Protein AF-A0AA88JGK3-F1 (afdb_monomer_lite)

pLDDT: mean 93.72, std 8.38, range [59.62, 98.69]

Secondary structure (DSSP, 8-state):
--HHHHHHHHHHHHHHHHHHHHHHHHHHHHHHT----HHHHHHHHHHHT-HHHHHHHHGGG--STTTS-HHHHHHHHT--HHHHHHHHHHHHHHHH-

Organism: Ficus carica (NCBI:txid3494)

Structure (mmCIF, N/CA/C/O backbone):
data_AF-A0AA88JGK3-F1
#
_entry.id   AF-A0AA88JGK3-F1
#
loop_
_atom_site.group_PDB
_atom_site.id
_atom_site.type_symbol
_atom_site.label_atom_id
_atom_site.label_alt_id
_atom_site.label_comp_id
_atom_site.label_asym_id
_atom_site.label_entity_id
_atom_site.label_seq_id
_atom_site.pdbx_PDB_ins_code
_atom_site.Cartn_x
_atom_site.Cartn_y
_atom_site.Cartn_z
_atom_site.occupancy
_atom_site.B_iso_or_equiv
_atom_site.auth_seq_id
_atom_site.auth_comp_id
_atom_site.auth_asym_id
_atom_site.auth_atom_id
_atom_site.pdbx_PDB_model_num
ATOM 1 N N . MET A 1 1 ? 0.799 -10.793 -24.549 1.00 59.62 1 MET A N 1
ATOM 2 C CA . MET A 1 1 ? 1.555 -9.881 -23.682 1.00 59.62 1 MET A CA 1
ATOM 3 C C . MET A 1 1 ? 3.025 -10.111 -23.918 1.00 59.62 1 MET A C 1
ATOM 5 O O . MET A 1 1 ? 3.466 -11.261 -23.852 1.00 59.62 1 MET A O 1
ATOM 9 N N . GLU A 1 2 ? 3.738 -9.043 -24.246 1.00 73.12 2 GLU A N 1
ATOM 10 C CA . GLU A 1 2 ? 5.200 -9.040 -24.307 1.00 73.12 2 GLU A CA 1
ATOM 11 C C . GLU A 1 2 ? 5.775 -9.334 -22.910 1.00 73.12 2 GLU A C 1
ATOM 13 O O . GLU A 1 2 ? 5.082 -9.197 -21.899 1.00 73.12 2 GLU A O 1
ATOM 18 N N . GLU A 1 3 ? 7.018 -9.811 -22.830 1.00 71.12 3 GLU A N 1
ATOM 19 C CA . GLU A 1 3 ? 7.624 -10.220 -21.551 1.00 71.12 3 GLU A CA 1
ATOM 20 C C . GLU A 1 3 ? 7.706 -9.056 -20.548 1.00 71.12 3 GLU A C 1
ATOM 22 O O . GLU A 1 3 ? 7.563 -9.249 -19.340 1.00 71.12 3 GLU A O 1
ATOM 27 N N . GLU A 1 4 ? 7.834 -7.836 -21.069 1.00 71.44 4 GLU A N 1
ATOM 28 C CA . GLU A 1 4 ? 7.803 -6.604 -20.294 1.00 71.44 4 GLU A CA 1
ATOM 29 C C . GLU A 1 4 ? 6.444 -6.353 -19.626 1.00 71.44 4 GLU A C 1
ATOM 31 O O . GLU A 1 4 ? 6.350 -6.149 -18.417 1.00 71.44 4 GLU A O 1
ATOM 36 N N . GLU A 1 5 ? 5.362 -6.467 -20.388 1.00 77.50 5 GLU A N 1
ATOM 37 C CA . GLU A 1 5 ? 4.000 -6.301 -19.884 1.00 77.50 5 GLU A CA 1
ATOM 38 C C . GLU A 1 5 ? 3.671 -7.335 -18.787 1.00 77.50 5 GLU A C 1
ATOM 40 O O . GLU A 1 5 ? 3.019 -7.020 -17.788 1.00 77.50 5 GLU A O 1
ATOM 45 N N . LYS A 1 6 ? 4.191 -8.567 -18.909 1.00 85.12 6 LYS A N 1
ATOM 46 C CA . LYS A 1 6 ? 3.972 -9.634 -17.917 1.00 85.12 6 LYS A CA 1
ATOM 47 C C . LYS A 1 6 ? 4.575 -9.322 -16.551 1.00 85.12 6 LYS A C 1
ATOM 49 O O . LYS A 1 6 ? 3.906 -9.571 -15.545 1.00 85.12 6 LYS A O 1
ATOM 54 N N . TYR A 1 7 ? 5.810 -8.814 -16.478 1.00 88.75 7 TYR A N 1
ATOM 55 C CA . TYR A 1 7 ? 6.428 -8.544 -15.173 1.00 88.75 7 TYR A CA 1
ATOM 56 C C . TYR A 1 7 ? 5.764 -7.349 -14.477 1.00 88.75 7 TYR A C 1
ATOM 58 O O . TYR A 1 7 ? 5.566 -7.384 -13.264 1.00 88.75 7 TYR A O 1
ATOM 66 N N . ARG A 1 8 ? 5.349 -6.318 -15.228 1.00 92.12 8 ARG A N 1
ATOM 67 C CA . ARG A 1 8 ? 4.644 -5.152 -14.668 1.00 92.12 8 ARG A CA 1
ATOM 68 C C . ARG A 1 8 ? 3.315 -5.566 -14.035 1.00 92.12 8 ARG A C 1
ATOM 70 O O . ARG A 1 8 ? 3.028 -5.232 -12.886 1.00 92.12 8 ARG A O 1
ATOM 77 N N . VAL A 1 9 ? 2.540 -6.383 -14.751 1.00 94.56 9 VAL A N 1
ATOM 78 C CA . VAL A 1 9 ? 1.285 -6.959 -14.241 1.00 94.56 9 VAL A CA 1
ATOM 79 C C . VAL A 1 9 ? 1.533 -7.875 -13.037 1.00 94.56 9 VAL A C 1
ATOM 81 O O . VAL A 1 9 ? 0.713 -7.914 -12.119 1.00 94.56 9 VAL A O 1
ATOM 84 N N . HIS A 1 10 ? 2.663 -8.590 -12.994 1.00 95.44 10 HIS A N 1
ATOM 85 C CA . HIS A 1 10 ? 3.033 -9.396 -11.830 1.00 95.44 10 HIS A CA 1
ATOM 86 C C . HIS A 1 10 ? 3.173 -8.543 -10.561 1.00 95.44 10 HIS A C 1
ATOM 88 O O . HIS A 1 10 ? 2.559 -8.881 -9.550 1.00 95.44 10 HIS A O 1
ATOM 94 N N . TYR A 1 11 ? 3.879 -7.410 -10.616 1.00 96.50 11 TYR A N 1
ATOM 95 C CA . TYR A 1 11 ? 3.994 -6.503 -9.466 1.00 96.50 11 TYR A CA 1
ATOM 96 C C . TYR A 1 11 ? 2.638 -5.957 -9.007 1.00 96.50 11 TYR A C 1
ATOM 98 O O . TYR A 1 11 ? 2.338 -5.994 -7.814 1.00 96.50 11 TYR A O 1
ATOM 106 N N . ALA A 1 12 ? 1.783 -5.520 -9.936 1.00 96.88 12 ALA A N 1
ATOM 107 C CA . ALA A 1 12 ? 0.436 -5.058 -9.592 1.00 96.88 12 ALA A CA 1
ATOM 108 C C . ALA A 1 12 ? -0.397 -6.160 -8.914 1.00 96.88 12 ALA A C 1
ATOM 110 O O . ALA A 1 12 ? -1.094 -5.913 -7.927 1.00 96.88 12 ALA A O 1
ATOM 111 N N . LYS A 1 13 ? -0.279 -7.407 -9.387 1.00 98.06 13 LYS A N 1
ATOM 112 C CA . LYS A 1 13 ? -0.935 -8.564 -8.771 1.00 98.06 13 LYS A CA 1
ATOM 113 C C . LYS A 1 13 ? -0.418 -8.841 -7.357 1.00 98.06 13 LYS A C 1
ATOM 115 O O . LYS A 1 13 ? -1.225 -9.140 -6.478 1.00 98.06 13 LYS A O 1
ATOM 120 N N . GLU A 1 14 ? 0.890 -8.765 -7.121 1.00 98.25 14 GLU A N 1
ATOM 121 C CA . GLU A 1 14 ? 1.449 -8.957 -5.777 1.00 98.25 14 GLU A CA 1
ATOM 122 C C . GLU A 1 14 ? 1.031 -7.833 -4.818 1.00 98.25 14 GLU A C 1
ATOM 124 O O . GLU A 1 14 ? 0.638 -8.124 -3.687 1.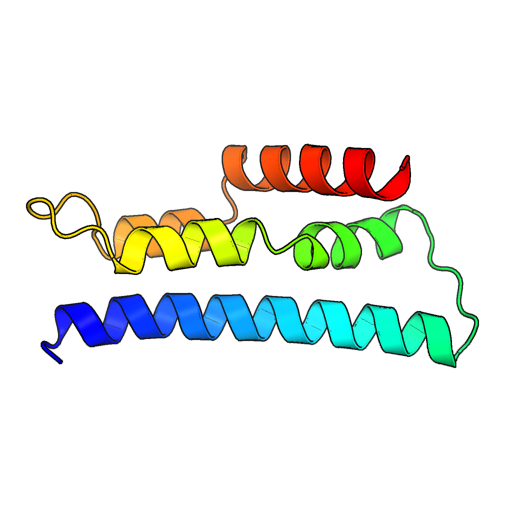00 98.25 14 GLU A O 1
ATOM 129 N N . ALA A 1 15 ? 0.991 -6.579 -5.280 1.00 98.19 15 ALA A N 1
ATOM 130 C CA . ALA A 1 15 ? 0.481 -5.465 -4.483 1.00 98.19 15 ALA A CA 1
ATOM 131 C C . ALA A 1 15 ? -1.004 -5.649 -4.118 1.00 98.19 15 ALA A C 1
ATOM 133 O O . ALA A 1 15 ? -1.392 -5.482 -2.962 1.00 98.19 15 ALA A O 1
ATOM 134 N N . MET A 1 16 ? -1.827 -6.118 -5.063 1.00 98.44 16 MET A N 1
ATOM 135 C CA . MET A 1 16 ? -3.232 -6.439 -4.798 1.00 98.44 16 MET A CA 1
ATOM 136 C C . MET A 1 16 ? -3.396 -7.537 -3.736 1.00 98.44 16 MET A C 1
ATOM 138 O O . MET A 1 16 ? -4.263 -7.438 -2.873 1.00 98.44 16 MET A O 1
ATOM 142 N N . LYS A 1 17 ? -2.553 -8.578 -3.743 1.00 98.69 17 LYS A N 1
ATOM 143 C CA . LYS A 1 17 ? -2.598 -9.615 -2.696 1.00 98.69 17 LYS A CA 1
ATOM 144 C C . LYS A 1 17 ? -2.289 -9.054 -1.309 1.00 98.69 17 LYS A C 1
ATOM 146 O O . LYS A 1 17 ? -2.880 -9.518 -0.339 1.00 98.69 17 LYS A O 1
ATOM 151 N N . ILE A 1 18 ? -1.354 -8.107 -1.204 1.00 98.44 18 ILE A N 1
ATOM 152 C CA . ILE A 1 18 ? -1.031 -7.432 0.062 1.00 98.44 18 ILE A CA 1
ATOM 153 C C . ILE A 1 18 ? -2.259 -6.664 0.566 1.00 98.44 18 ILE A C 1
ATOM 155 O O . ILE A 1 18 ? -2.660 -6.853 1.711 1.00 98.44 18 ILE A O 1
ATOM 159 N N . LEU A 1 19 ? -2.916 -5.903 -0.313 1.00 98.69 19 LEU A N 1
ATOM 160 C CA . LEU A 1 19 ? -4.136 -5.164 0.018 1.00 98.69 19 LEU A CA 1
ATOM 161 C C . LEU A 1 19 ? -5.272 -6.079 0.495 1.00 98.69 19 LEU A C 1
ATOM 163 O O . LEU A 1 19 ? -5.864 -5.845 1.542 1.00 98.69 19 LEU A O 1
ATOM 167 N N . VAL A 1 20 ? -5.539 -7.165 -0.234 1.00 98.62 20 VAL A N 1
ATOM 168 C CA . VAL A 1 20 ? -6.607 -8.114 0.123 1.00 98.62 20 VAL A CA 1
ATOM 169 C C . VAL A 1 20 ? -6.351 -8.779 1.480 1.00 98.62 20 VAL A C 1
ATOM 171 O O . VAL A 1 20 ? -7.301 -9.057 2.207 1.00 98.62 20 VAL A O 1
ATOM 174 N N . ARG A 1 21 ? -5.087 -9.017 1.856 1.00 98.69 21 ARG A N 1
ATOM 175 C CA . ARG A 1 21 ? -4.755 -9.517 3.200 1.00 98.69 21 ARG A CA 1
ATOM 176 C C . ARG A 1 21 ? -5.082 -8.488 4.280 1.00 98.69 21 ARG A C 1
ATOM 178 O O . ARG A 1 21 ? -5.645 -8.883 5.289 1.00 98.69 21 ARG A O 1
ATOM 185 N N . ALA A 1 22 ? -4.799 -7.203 4.058 1.00 98.50 22 ALA A N 1
ATOM 186 C CA . ALA A 1 22 ? -5.173 -6.147 5.002 1.00 98.50 22 ALA A CA 1
ATOM 187 C C . ALA A 1 22 ? -6.700 -6.046 5.171 1.00 98.50 22 ALA A C 1
ATOM 189 O O . ALA A 1 22 ? -7.187 -6.042 6.295 1.00 98.50 22 ALA A O 1
ATOM 190 N N . TYR A 1 23 ? -7.467 -6.099 4.076 1.00 98.62 23 TYR A N 1
ATOM 191 C CA . TYR A 1 23 ? -8.934 -6.151 4.162 1.00 98.62 23 TYR A CA 1
ATOM 192 C C . TYR A 1 23 ? -9.445 -7.372 4.927 1.00 98.62 23 TYR A C 1
ATOM 194 O O . TYR A 1 23 ? -10.406 -7.277 5.685 1.00 98.62 23 TYR A O 1
ATOM 202 N N . PHE A 1 24 ? -8.809 -8.532 4.753 1.00 98.56 24 PHE A N 1
ATOM 203 C CA . PHE A 1 24 ? -9.180 -9.724 5.510 1.00 98.56 24 PHE A CA 1
ATOM 204 C C . PHE A 1 24 ? -8.950 -9.550 7.020 1.00 98.56 24 PHE A C 1
ATOM 206 O O . PHE A 1 24 ? -9.762 -10.011 7.820 1.00 98.56 24 PHE A O 1
ATOM 213 N N . GLU A 1 25 ? -7.876 -8.866 7.410 1.00 98.44 25 GLU A N 1
ATOM 214 C CA . GLU A 1 25 ? -7.585 -8.535 8.807 1.00 98.44 25 GLU A CA 1
ATOM 215 C C . GLU A 1 25 ? -8.614 -7.561 9.399 1.00 98.44 25 GLU A C 1
ATOM 217 O O . GLU A 1 25 ? -9.130 -7.820 10.486 1.00 98.44 25 GLU A O 1
ATOM 222 N N . GLU A 1 26 ? -9.001 -6.515 8.663 1.00 98.06 26 GLU A N 1
ATOM 223 C CA . GLU A 1 26 ? -10.067 -5.591 9.084 1.00 98.06 26 GLU A CA 1
ATOM 224 C C . GLU A 1 26 ? -11.401 -6.313 9.301 1.00 98.06 26 GLU A C 1
ATOM 226 O O . GLU A 1 26 ? -12.051 -6.142 10.335 1.00 98.06 26 GLU A O 1
ATOM 231 N N . VAL A 1 27 ? -11.790 -7.181 8.359 1.00 98.38 27 VAL A N 1
ATOM 232 C CA . VAL A 1 27 ? -13.001 -8.004 8.490 1.00 98.38 27 VAL A CA 1
ATOM 233 C C . VAL A 1 27 ? -12.902 -8.919 9.708 1.00 98.38 27 VAL A C 1
ATOM 235 O O . VAL A 1 27 ? -13.875 -9.072 10.443 1.00 98.38 27 VAL A O 1
ATOM 238 N N . ARG A 1 28 ? -11.730 -9.506 9.976 1.00 98.38 28 ARG A N 1
ATOM 239 C CA . ARG A 1 28 ? -11.528 -10.354 11.155 1.00 98.38 28 ARG A CA 1
ATOM 240 C C . ARG A 1 28 ? -11.715 -9.575 12.456 1.00 98.38 28 ARG A C 1
ATOM 242 O O . ARG A 1 28 ? -12.354 -10.098 13.368 1.00 98.38 28 ARG A O 1
ATOM 249 N N . TRP A 1 29 ? -11.182 -8.357 12.552 1.00 98.31 29 TRP A N 1
ATOM 250 C CA . TRP A 1 29 ? -11.380 -7.498 13.723 1.00 98.31 29 TRP A CA 1
ATOM 251 C C . TRP A 1 29 ? -12.852 -7.149 13.929 1.00 98.31 29 TRP A C 1
ATOM 253 O O . TRP A 1 29 ? -13.353 -7.281 15.047 1.00 98.31 29 TRP A O 1
ATOM 263 N N . LEU A 1 30 ? -13.555 -6.796 12.849 1.00 97.69 30 LEU A N 1
ATOM 264 C CA . LEU A 1 30 ? -14.984 -6.496 12.883 1.00 97.69 30 LEU A CA 1
ATOM 265 C C . LEU A 1 30 ? -15.809 -7.690 13.387 1.00 97.69 30 LEU A C 1
ATOM 267 O O . LEU A 1 30 ? -16.577 -7.546 14.336 1.00 97.69 30 LEU A O 1
ATOM 271 N N . GLU A 1 31 ? -15.617 -8.873 12.800 1.00 98.31 31 GLU A N 1
ATOM 272 C CA . GLU A 1 31 ? -16.359 -10.094 13.154 1.00 98.31 31 GLU A CA 1
ATOM 273 C C . GLU A 1 31 ? -16.097 -10.549 14.599 1.00 98.31 31 GLU A C 1
ATOM 275 O O . GLU A 1 31 ? -16.969 -11.121 15.252 1.00 98.31 31 GLU A O 1
ATOM 280 N N . GLN A 1 32 ? -14.897 -10.290 15.122 1.00 98.00 32 GLN A N 1
ATOM 281 C CA . GLN A 1 32 ? -14.528 -10.623 16.501 1.00 98.00 32 GLN A CA 1
ATOM 282 C C . GLN A 1 32 ? -14.937 -9.545 17.514 1.00 98.00 32 GLN A C 1
ATOM 284 O O . GLN A 1 32 ? -14.799 -9.771 18.717 1.00 98.00 32 GLN A O 1
ATOM 289 N N . GLY A 1 33 ? -15.404 -8.376 17.057 1.00 97.75 33 GLY A N 1
ATOM 290 C CA . GLY A 1 33 ? -15.596 -7.2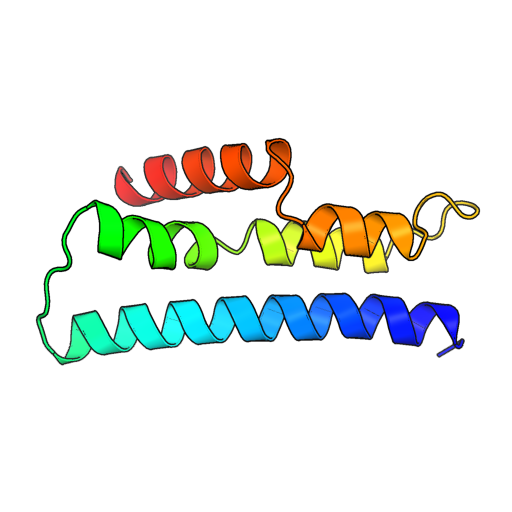04 17.913 1.00 97.75 33 GLY A CA 1
ATOM 291 C C . GLY A 1 33 ? -14.297 -6.752 18.591 1.00 97.75 33 GLY A C 1
ATOM 292 O O . GLY A 1 33 ? -14.330 -6.224 19.702 1.00 97.75 33 GLY A O 1
ATOM 293 N N . TYR A 1 34 ? -13.151 -7.021 17.962 1.00 98.00 34 TYR A N 1
ATOM 294 C CA . TYR A 1 34 ? -11.836 -6.701 18.499 1.00 98.00 34 TYR A CA 1
ATOM 295 C C . TYR A 1 34 ? -11.456 -5.263 18.149 1.00 98.00 34 TYR A C 1
ATOM 297 O O . TYR A 1 34 ? -11.586 -4.832 17.005 1.00 98.00 34 TYR A O 1
ATOM 305 N N . THR A 1 35 ? -10.959 -4.522 19.137 1.00 97.62 35 THR A N 1
ATOM 306 C CA . THR A 1 35 ? -10.421 -3.173 18.944 1.00 97.62 35 THR A CA 1
ATOM 307 C C . THR A 1 35 ? -8.900 -3.223 19.112 1.00 97.62 35 THR A C 1
ATOM 309 O O . THR A 1 35 ? -8.448 -3.454 20.237 1.00 97.62 35 THR A O 1
ATOM 312 N N . PRO A 1 36 ? -8.118 -3.050 18.031 1.00 97.69 36 PRO A N 1
ATOM 313 C CA . PRO A 1 36 ? -6.655 -3.046 18.097 1.00 97.69 36 PRO A CA 1
ATOM 314 C C . PRO A 1 36 ? -6.110 -1.828 18.855 1.00 97.69 36 PRO A C 1
ATOM 316 O O . PRO A 1 36 ? -6.808 -0.824 19.034 1.00 97.69 36 PRO A O 1
ATOM 319 N N . SER A 1 37 ? -4.840 -1.892 19.268 1.00 98.06 37 SER A N 1
ATOM 320 C CA . SER A 1 37 ? -4.099 -0.685 19.658 1.00 98.06 37 SER A CA 1
ATOM 321 C C . SER A 1 37 ? -3.913 0.257 18.461 1.00 98.06 37 SER A C 1
ATOM 323 O O . SER A 1 37 ? -4.121 -0.131 17.311 1.00 98.06 37 SER A O 1
ATOM 325 N N . LEU A 1 38 ? -3.503 1.506 18.705 1.00 95.88 38 LEU A N 1
ATOM 326 C CA . LEU A 1 38 ? -3.231 2.440 17.609 1.00 95.88 38 LEU A CA 1
ATOM 327 C C . LEU A 1 38 ? -2.092 1.933 16.714 1.00 95.88 38 LEU A C 1
ATOM 329 O O . LEU A 1 38 ? -2.187 2.035 15.495 1.00 95.88 38 LEU A O 1
ATOM 333 N N . GLU A 1 39 ? -1.029 1.383 17.303 1.00 97.19 39 GLU A N 1
ATOM 334 C CA . GLU A 1 39 ? 0.092 0.833 16.543 1.00 97.19 39 GLU A CA 1
ATOM 335 C C . GLU A 1 39 ? -0.344 -0.362 15.680 1.00 97.19 39 GLU A C 1
ATOM 337 O O . GLU A 1 39 ? -0.081 -0.366 14.480 1.00 97.19 39 GLU A O 1
ATOM 342 N N . GLU A 1 40 ? -1.077 -1.322 16.258 1.00 97.75 40 GLU A N 1
ATOM 343 C CA . GLU A 1 40 ? -1.599 -2.496 15.537 1.00 97.75 40 GLU A CA 1
ATOM 344 C C . GLU A 1 40 ? -2.577 -2.091 14.430 1.00 97.75 40 GLU A C 1
ATOM 346 O O . GLU A 1 40 ? -2.533 -2.626 13.322 1.00 97.75 40 GLU A O 1
ATOM 351 N N . TYR A 1 41 ? -3.447 -1.118 14.716 1.00 97.69 41 TYR A N 1
ATOM 352 C CA . TYR A 1 41 ? -4.371 -0.551 13.743 1.00 97.69 41 TYR A CA 1
ATOM 353 C C . TYR A 1 41 ? -3.619 0.011 12.539 1.00 97.69 41 TYR A C 1
ATOM 355 O O . TYR A 1 41 ? -3.908 -0.372 11.409 1.00 97.69 41 TYR A O 1
ATOM 363 N N . LEU A 1 42 ? -2.639 0.892 12.766 1.00 97.12 42 LEU A N 1
ATOM 364 C CA . LEU A 1 42 ? -1.939 1.594 11.690 1.00 97.12 42 LEU A CA 1
ATOM 365 C C . LEU A 1 42 ? -1.170 0.646 10.760 1.00 97.12 42 LEU A C 1
ATOM 367 O O . LEU A 1 42 ? -1.112 0.912 9.559 1.00 97.12 42 LEU A O 1
ATOM 371 N N . GLU A 1 43 ? -0.640 -0.470 11.267 1.00 96.56 43 GLU A N 1
ATOM 372 C CA . GLU A 1 43 ? 0.028 -1.484 10.437 1.00 96.56 43 GLU A CA 1
ATOM 373 C C . GLU A 1 43 ? -0.895 -2.062 9.351 1.00 96.56 43 GLU A C 1
ATOM 375 O O . GLU A 1 43 ? -0.469 -2.260 8.211 1.00 96.56 43 GLU A O 1
ATOM 380 N N . VAL A 1 44 ? -2.169 -2.297 9.675 1.00 98.19 44 VAL A N 1
ATOM 381 C CA . VAL A 1 44 ? -3.167 -2.810 8.721 1.00 98.19 44 VAL A CA 1
ATOM 382 C C . VAL A 1 44 ? -3.809 -1.669 7.940 1.00 98.19 44 VAL A C 1
ATOM 384 O O . VAL A 1 44 ? -3.924 -1.728 6.713 1.00 98.19 44 VAL A O 1
ATOM 387 N N . ALA A 1 45 ? -4.190 -0.605 8.639 1.00 97.56 45 ALA A N 1
ATOM 388 C CA . ALA A 1 45 ? -5.045 0.439 8.106 1.00 97.56 45 ALA A CA 1
ATOM 389 C C . ALA A 1 45 ? -4.327 1.328 7.078 1.00 97.56 45 ALA A C 1
ATOM 391 O O . ALA A 1 45 ? -4.935 1.798 6.119 1.00 97.56 45 ALA A O 1
ATOM 392 N N . LEU A 1 46 ? -3.006 1.522 7.202 1.00 98.12 46 LEU A N 1
ATOM 393 C CA . LEU A 1 46 ? -2.233 2.207 6.160 1.00 98.12 46 LEU A CA 1
ATOM 394 C C . LEU A 1 46 ? -2.186 1.382 4.870 1.00 98.12 46 LEU A C 1
ATOM 396 O O . LEU A 1 46 ? -2.286 1.940 3.773 1.00 98.12 46 LEU A O 1
ATOM 400 N N . VAL A 1 47 ? -2.067 0.057 4.971 1.00 97.94 47 VAL A N 1
ATOM 401 C CA . VAL A 1 47 ? -2.082 -0.838 3.807 1.00 97.94 47 VAL A CA 1
ATOM 402 C C . VAL A 1 47 ? -3.469 -0.861 3.161 1.00 97.94 47 VAL A C 1
ATOM 404 O O . VAL A 1 47 ? -3.558 -0.792 1.933 1.00 97.94 47 VAL A O 1
ATOM 407 N N . SER A 1 48 ? -4.540 -0.885 3.961 1.00 98.19 48 SER A N 1
ATOM 408 C CA . SER A 1 48 ? -5.927 -0.968 3.482 1.00 98.19 48 SER A CA 1
ATOM 409 C C . SER A 1 48 ? -6.409 0.270 2.714 1.00 98.19 48 SER A C 1
ATOM 411 O O . SER A 1 48 ? -7.324 0.161 1.896 1.00 98.19 48 SER A O 1
ATOM 413 N N . THR A 1 49 ? -5.724 1.416 2.843 1.00 98.00 49 THR A N 1
ATOM 414 C CA . THR A 1 49 ? -5.954 2.598 1.980 1.00 98.00 49 THR A CA 1
ATOM 415 C C . THR A 1 49 ? -5.852 2.291 0.484 1.00 98.00 49 THR A C 1
ATOM 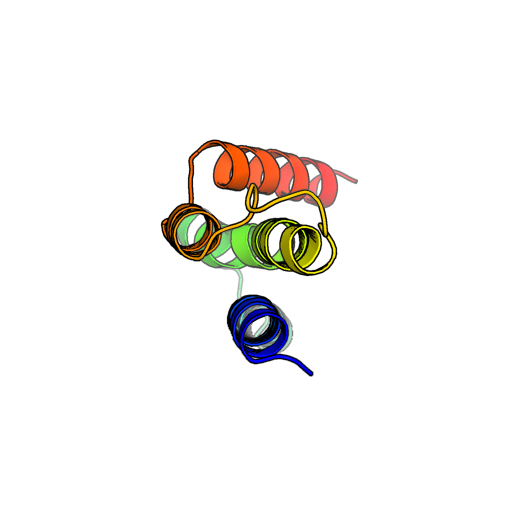417 O O . THR A 1 49 ? -6.376 3.031 -0.346 1.00 98.00 49 THR A O 1
ATOM 420 N N . GLY A 1 50 ? -5.109 1.245 0.106 1.00 97.69 50 GLY A N 1
ATOM 421 C CA . GLY A 1 50 ? -4.886 0.873 -1.287 1.00 97.69 50 GLY A CA 1
ATOM 422 C C . GLY A 1 50 ? -3.923 1.787 -2.048 1.00 97.69 50 GLY A C 1
ATOM 423 O O . GLY A 1 50 ? -3.631 1.494 -3.205 1.00 97.69 50 GLY A O 1
ATOM 424 N N . TYR A 1 51 ? -3.364 2.839 -1.439 1.00 97.56 51 TYR A N 1
ATOM 425 C CA . TYR A 1 51 ? -2.485 3.792 -2.137 1.00 97.56 51 TYR A CA 1
ATOM 426 C C . TYR A 1 51 ? -1.171 3.166 -2.622 1.00 97.56 51 TYR A C 1
ATOM 428 O O . TYR A 1 51 ? -0.703 3.492 -3.715 1.00 97.56 51 TYR A O 1
ATOM 436 N N . PHE A 1 52 ? -0.606 2.210 -1.878 1.00 97.75 52 PHE A N 1
ATOM 437 C CA . PHE A 1 52 ? 0.525 1.399 -2.349 1.00 97.75 52 PHE A CA 1
ATOM 438 C C . PHE A 1 52 ? 0.163 0.598 -3.615 1.00 97.75 52 PHE A C 1
ATOM 440 O O . PHE A 1 52 ? 0.895 0.616 -4.610 1.00 97.75 52 PHE A O 1
ATOM 447 N N . THR A 1 53 ? -1.003 -0.055 -3.612 1.00 97.88 53 THR A N 1
ATOM 448 C CA . THR A 1 53 ? -1.507 -0.840 -4.748 1.00 97.88 53 THR A CA 1
ATOM 449 C C . THR A 1 53 ? -1.837 0.040 -5.946 1.00 97.88 53 THR A C 1
ATOM 451 O O . THR A 1 53 ? -1.470 -0.303 -7.070 1.00 97.88 53 THR A O 1
ATOM 454 N N . LEU A 1 54 ? -2.482 1.185 -5.721 1.00 97.00 54 LEU A N 1
ATOM 455 C CA . LEU A 1 54 ? -2.820 2.155 -6.757 1.00 97.00 54 LEU A CA 1
ATOM 456 C C . LEU A 1 54 ? -1.556 2.722 -7.408 1.00 97.00 54 LEU A C 1
ATOM 458 O O . LEU A 1 54 ? -1.451 2.707 -8.632 1.00 97.00 54 LEU A O 1
ATOM 462 N N . SER A 1 55 ? -0.573 3.131 -6.599 1.00 95.50 55 SER A N 1
ATOM 463 C CA . SER A 1 55 ? 0.726 3.617 -7.078 1.00 95.50 55 SER A CA 1
ATOM 464 C C . SER A 1 55 ? 1.413 2.563 -7.9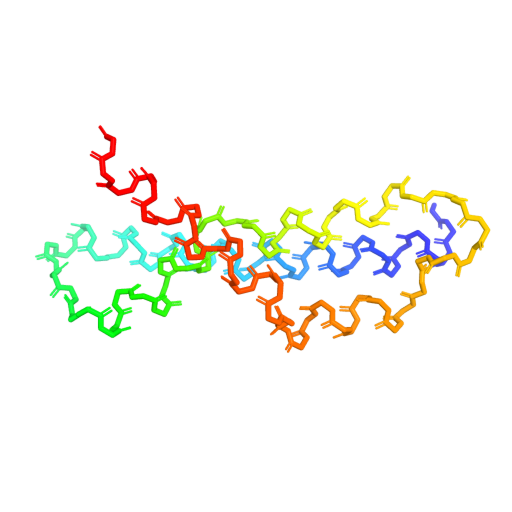44 1.00 95.50 55 SER A C 1
ATOM 466 O O . SER A 1 55 ? 1.711 2.820 -9.107 1.00 95.50 55 SER A O 1
ATOM 468 N N . THR A 1 56 ? 1.564 1.338 -7.430 1.00 96.12 56 THR A N 1
ATOM 469 C CA . THR A 1 56 ? 2.154 0.214 -8.177 1.00 96.12 56 THR A CA 1
ATOM 470 C C . THR A 1 56 ? 1.423 -0.049 -9.497 1.00 96.12 56 THR A C 1
ATOM 472 O O . THR A 1 56 ? 2.051 -0.226 -10.539 1.00 96.12 56 THR A O 1
ATOM 475 N N . THR A 1 57 ? 0.090 -0.069 -9.469 1.00 95.56 57 THR A N 1
ATOM 476 C CA . THR A 1 57 ? -0.732 -0.396 -10.643 1.00 95.56 57 THR A CA 1
ATOM 477 C C . THR A 1 57 ? -0.695 0.717 -11.688 1.00 95.56 57 THR A C 1
ATOM 479 O O . THR A 1 57 ? -0.690 0.428 -12.883 1.00 95.56 57 THR A O 1
ATOM 482 N N . SER A 1 58 ? -0.605 1.982 -11.265 1.00 93.88 58 SER A N 1
ATOM 483 C CA . SER A 1 58 ? -0.521 3.132 -12.174 1.00 93.88 58 SER A CA 1
ATOM 484 C C . SER A 1 58 ? 0.684 3.058 -13.119 1.00 93.88 58 SER A C 1
ATOM 486 O O . SER A 1 58 ? 0.571 3.440 -14.281 1.00 93.88 58 SER A O 1
ATOM 488 N N . PHE A 1 59 ? 1.800 2.472 -12.669 1.00 92.12 59 PHE A N 1
ATOM 489 C CA . PHE A 1 59 ? 3.007 2.299 -13.479 1.00 92.12 59 PHE A CA 1
ATOM 490 C C . PHE A 1 59 ? 2.853 1.263 -14.596 1.00 92.12 59 PHE A C 1
ATOM 492 O O . PHE A 1 59 ? 3.580 1.318 -15.586 1.00 92.12 59 PHE A O 1
ATOM 499 N N . VAL A 1 60 ? 1.898 0.333 -14.486 1.00 91.69 60 VAL A N 1
ATOM 500 C CA . VAL A 1 60 ? 1.698 -0.728 -15.487 1.00 91.69 60 VAL A CA 1
ATOM 501 C C . VAL A 1 60 ? 1.336 -0.145 -16.854 1.00 91.69 60 VAL A C 1
ATOM 503 O O . VAL A 1 60 ? 1.850 -0.617 -17.864 1.00 91.69 60 VAL A O 1
ATOM 506 N N . GLY A 1 61 ? 0.485 0.885 -16.881 1.00 85.75 61 GLY A N 1
ATOM 507 C CA . GLY A 1 61 ? -0.034 1.487 -18.114 1.00 85.75 61 GLY A CA 1
ATOM 508 C C . GLY A 1 61 ? 0.843 2.579 -18.731 1.00 85.75 61 GLY A C 1
ATOM 509 O O . GLY A 1 61 ? 0.480 3.117 -19.773 1.00 85.75 61 GLY A O 1
ATOM 510 N N . ILE A 1 62 ? 1.972 2.937 -18.109 1.00 87.38 62 ILE A N 1
ATOM 511 C CA . ILE A 1 62 ? 2.861 3.982 -18.631 1.00 87.38 62 ILE A CA 1
ATOM 512 C C . ILE A 1 62 ? 3.747 3.377 -19.724 1.00 87.38 62 ILE A C 1
ATOM 514 O O . ILE A 1 62 ? 4.612 2.540 -19.457 1.00 87.38 62 ILE A O 1
ATOM 518 N N . MET A 1 63 ? 3.504 3.804 -20.964 1.00 70.69 63 MET A N 1
ATOM 519 C CA . MET A 1 63 ? 4.172 3.288 -22.166 1.00 70.69 63 MET A CA 1
ATOM 520 C C . MET A 1 63 ? 5.329 4.174 -22.661 1.00 70.69 63 MET A C 1
ATOM 522 O O . MET A 1 63 ? 5.943 3.834 -23.665 1.00 70.69 63 MET A O 1
ATOM 526 N N . GLU A 1 64 ? 5.625 5.298 -21.995 1.00 74.62 64 GLU A N 1
ATOM 527 C CA . GLU A 1 64 ? 6.741 6.176 -22.382 1.00 74.62 64 GLU A CA 1
ATOM 528 C C . GLU A 1 64 ? 8.108 5.497 -22.199 1.00 74.62 64 GLU A C 1
ATOM 530 O O . GLU A 1 64 ? 8.360 4.825 -21.194 1.00 74.62 64 GLU A O 1
ATOM 535 N N . ASP A 1 65 ? 8.974 5.715 -23.194 1.00 63.44 65 ASP A N 1
ATOM 536 C CA . ASP A 1 65 ? 10.273 5.079 -23.432 1.00 63.44 65 ASP A CA 1
ATOM 537 C C . ASP A 1 65 ? 11.092 4.812 -22.153 1.00 63.44 65 ASP A C 1
ATOM 539 O O . ASP A 1 65 ? 11.836 5.666 -21.670 1.00 63.44 65 ASP A O 1
ATOM 543 N N . ASN A 1 66 ? 10.999 3.584 -21.630 1.00 68.69 66 ASN A N 1
ATOM 544 C CA . ASN A 1 66 ? 11.831 3.038 -20.548 1.00 68.69 66 ASN A CA 1
ATOM 545 C C . ASN A 1 66 ? 11.882 3.845 -19.235 1.00 68.69 66 ASN A C 1
ATOM 547 O O . ASN A 1 66 ? 12.786 3.628 -18.429 1.00 68.69 66 ASN A O 1
ATOM 551 N N . ILE A 1 67 ? 10.923 4.73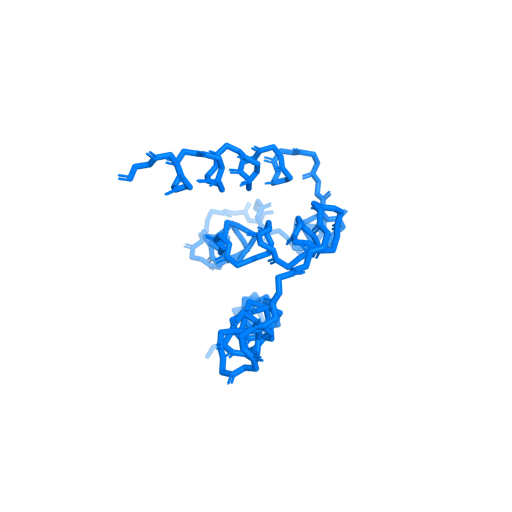9 -18.971 1.00 82.06 67 ILE A N 1
ATOM 552 C CA . ILE A 1 67 ? 10.868 5.463 -17.687 1.00 82.06 67 ILE A CA 1
ATOM 553 C C . ILE A 1 67 ? 10.526 4.491 -16.552 1.00 82.06 67 ILE A C 1
ATOM 555 O O . ILE A 1 67 ? 11.126 4.530 -15.478 1.00 82.06 67 ILE A O 1
ATOM 559 N N . ILE A 1 68 ? 9.566 3.598 -16.800 1.00 88.69 68 ILE A N 1
ATOM 560 C CA . ILE A 1 68 ? 9.138 2.586 -15.836 1.00 88.69 68 ILE A CA 1
ATOM 561 C C . ILE A 1 68 ? 9.918 1.296 -16.073 1.00 88.69 68 ILE A C 1
ATOM 563 O O . ILE A 1 68 ? 9.533 0.446 -16.875 1.00 88.69 68 ILE A O 1
ATOM 567 N N . THR A 1 69 ? 11.021 1.154 -15.345 1.00 90.25 69 THR A N 1
ATOM 568 C CA . THR A 1 69 ? 11.832 -0.066 -15.311 1.00 90.25 69 THR A CA 1
ATOM 569 C C . THR A 1 69 ? 11.453 -0.950 -14.121 1.00 90.25 69 THR A C 1
ATOM 571 O O . THR A 1 69 ? 10.681 -0.562 -13.240 1.00 90.25 69 THR A O 1
ATOM 574 N N . LYS A 1 70 ? 12.041 -2.149 -14.048 1.00 90.94 70 LYS A N 1
ATOM 575 C CA . LYS A 1 70 ? 11.924 -3.031 -12.878 1.00 90.94 70 LYS A CA 1
ATOM 576 C C . LYS A 1 70 ? 12.353 -2.337 -11.577 1.00 90.94 70 LYS A C 1
ATOM 578 O O . LYS A 1 70 ? 11.693 -2.521 -10.558 1.00 90.94 70 LYS A O 1
ATOM 583 N N . ASP A 1 71 ? 13.381 -1.491 -11.634 1.00 92.88 71 ASP A N 1
ATOM 584 C CA . ASP A 1 71 ? 13.895 -0.750 -10.476 1.00 92.88 71 ASP A CA 1
ATOM 585 C C . ASP A 1 71 ? 12.839 0.187 -9.881 1.00 92.88 71 ASP A C 1
ATOM 587 O O . ASP A 1 71 ? 12.801 0.378 -8.669 1.00 92.88 71 ASP A O 1
ATOM 591 N N . VAL A 1 72 ? 11.937 0.735 -10.706 1.00 94.19 72 VAL A N 1
ATOM 592 C CA . VAL A 1 72 ? 10.817 1.555 -10.222 1.00 94.19 72 VAL A CA 1
ATOM 593 C C . VAL A 1 72 ? 9.846 0.705 -9.409 1.00 94.19 72 VAL A C 1
ATOM 595 O O . VAL A 1 72 ? 9.447 1.107 -8.320 1.00 94.19 72 VAL A O 1
ATOM 598 N N . PHE A 1 73 ? 9.499 -0.494 -9.882 1.00 95.31 73 PHE A N 1
ATOM 599 C CA . PHE A 1 73 ? 8.640 -1.399 -9.116 1.00 95.31 73 PHE A CA 1
ATOM 600 C C . PHE A 1 73 ? 9.305 -1.850 -7.813 1.00 95.31 73 PHE A C 1
ATOM 602 O O . PHE A 1 73 ? 8.657 -1.850 -6.769 1.00 95.31 73 PHE A O 1
ATOM 609 N N . GLU A 1 74 ? 10.597 -2.181 -7.841 1.00 96.06 74 GLU A N 1
ATOM 610 C CA . GLU A 1 74 ? 11.356 -2.518 -6.632 1.00 96.06 74 GLU A CA 1
ATOM 611 C C . GLU A 1 74 ? 11.428 -1.333 -5.660 1.00 96.06 74 GLU A C 1
ATOM 613 O O . GLU A 1 74 ? 11.227 -1.506 -4.460 1.00 96.06 74 GLU A O 1
ATOM 618 N N . TRP A 1 75 ? 11.631 -0.114 -6.165 1.00 96.69 75 TRP A N 1
ATOM 619 C CA . TRP A 1 75 ? 11.614 1.109 -5.366 1.00 96.69 75 TRP A CA 1
ATOM 620 C C . TRP A 1 75 ? 10.271 1.317 -4.660 1.00 96.69 75 TRP A C 1
ATOM 622 O O . TRP A 1 75 ? 10.267 1.603 -3.467 1.00 96.69 75 TRP A O 1
ATOM 632 N N . VAL A 1 76 ? 9.141 1.110 -5.347 1.00 96.62 76 VAL A N 1
ATOM 633 C CA . VAL A 1 76 ? 7.800 1.201 -4.738 1.00 96.62 76 VAL A CA 1
ATOM 634 C C . VAL A 1 76 ? 7.595 0.112 -3.686 1.00 96.62 76 VAL A C 1
ATOM 636 O O . VAL A 1 76 ? 7.059 0.395 -2.616 1.00 96.62 76 VAL A O 1
ATOM 639 N N . PHE A 1 77 ? 8.042 -1.120 -3.957 1.00 96.62 77 PHE A N 1
ATOM 640 C CA . PHE A 1 77 ? 7.953 -2.251 -3.021 1.00 96.62 77 PHE A CA 1
ATOM 641 C C . PHE A 1 77 ? 8.838 -2.091 -1.782 1.00 96.62 77 PHE A C 1
ATOM 643 O O . PHE A 1 77 ? 8.527 -2.664 -0.742 1.00 96.62 77 PHE A O 1
ATOM 650 N N . ASN A 1 78 ? 9.879 -1.262 -1.856 1.00 97.00 78 ASN A N 1
ATOM 651 C CA . ASN A 1 78 ? 10.658 -0.826 -0.696 1.00 97.00 78 ASN A CA 1
ATOM 652 C C . ASN A 1 78 ? 9.960 0.271 0.128 1.00 97.00 78 ASN A C 1
ATOM 654 O O . ASN A 1 78 ? 10.582 0.842 1.020 1.00 97.00 78 ASN A O 1
ATOM 658 N N . HIS A 1 79 ? 8.685 0.553 -0.160 1.00 95.31 79 HIS A N 1
ATOM 659 C CA . HIS A 1 79 ? 7.811 1.439 0.607 1.00 95.31 79 HIS A CA 1
ATOM 660 C C . HIS A 1 79 ? 8.410 2.847 0.792 1.00 95.31 79 HIS A C 1
ATOM 662 O O . HIS A 1 79 ? 8.799 3.254 1.886 1.00 95.31 79 HIS A O 1
ATOM 668 N N . PRO A 1 80 ? 8.554 3.616 -0.302 1.00 97.31 80 PRO A N 1
ATOM 669 C CA . PRO A 1 80 ? 9.209 4.910 -0.244 1.00 97.31 80 PRO A CA 1
ATOM 670 C C . PRO A 1 80 ? 8.339 5.916 0.516 1.00 97.31 80 PRO A C 1
ATOM 672 O O . PRO A 1 80 ? 7.112 5.899 0.414 1.00 97.31 80 PRO A O 1
ATOM 675 N N . LYS A 1 81 ? 8.984 6.878 1.187 1.00 98.06 81 LYS A N 1
ATOM 676 C CA . LYS A 1 81 ? 8.325 7.882 2.049 1.00 98.06 81 LYS A CA 1
ATOM 677 C C . LYS A 1 81 ? 7.145 8.614 1.405 1.00 98.06 81 LYS A C 1
ATOM 679 O O . LYS A 1 81 ? 6.231 9.028 2.103 1.00 98.06 81 LYS A O 1
ATOM 684 N N . ILE A 1 82 ? 7.168 8.815 0.086 1.00 97.88 82 ILE A N 1
ATOM 685 C CA . ILE A 1 82 ? 6.061 9.467 -0.627 1.00 97.88 82 ILE A CA 1
ATOM 686 C C . ILE A 1 82 ? 4.795 8.600 -0.646 1.00 97.88 82 ILE A C 1
ATOM 688 O O . ILE A 1 82 ? 3.697 9.125 -0.474 1.00 97.88 82 ILE A O 1
ATOM 692 N N . VAL A 1 83 ? 4.945 7.282 -0.800 1.00 97.69 83 VAL A N 1
ATOM 693 C CA . VAL A 1 83 ? 3.831 6.330 -0.736 1.00 97.69 83 VAL A CA 1
ATOM 694 C C . VAL A 1 83 ? 3.315 6.260 0.698 1.00 97.69 83 VAL A C 1
ATOM 696 O O . VAL A 1 83 ? 2.120 6.447 0.907 1.00 97.69 83 VAL A O 1
ATOM 699 N N . GLU A 1 84 ? 4.206 6.129 1.681 1.00 97.25 84 GLU A N 1
ATOM 700 C CA . GLU A 1 84 ? 3.848 6.146 3.106 1.00 97.25 84 GLU A CA 1
ATOM 701 C C . GLU A 1 84 ? 3.070 7.417 3.491 1.00 97.25 84 GLU A C 1
ATOM 703 O O . GLU A 1 84 ? 1.969 7.338 4.036 1.00 97.25 84 GLU A O 1
ATOM 708 N N . ALA A 1 85 ? 3.581 8.599 3.134 1.00 98.31 85 ALA A N 1
ATOM 709 C CA . ALA A 1 85 ? 2.911 9.867 3.410 1.00 98.31 85 ALA A CA 1
ATOM 710 C C . ALA A 1 85 ? 1.523 9.945 2.753 1.00 98.31 85 ALA A C 1
ATOM 712 O O . ALA A 1 85 ? 0.575 10.426 3.374 1.00 98.31 85 ALA A O 1
ATOM 713 N N . SER A 1 86 ? 1.381 9.445 1.520 1.00 98.12 86 SER A N 1
ATOM 714 C CA . SER A 1 86 ? 0.087 9.407 0.831 1.00 98.12 86 SER A CA 1
ATOM 715 C C . SER A 1 86 ? -0.922 8.479 1.520 1.00 98.12 86 SER A C 1
ATOM 717 O O . SER A 1 86 ? -2.094 8.837 1.630 1.00 98.12 86 SER A O 1
ATOM 719 N N . GLN A 1 87 ? -0.468 7.341 2.059 1.00 98.25 87 GLN A N 1
ATOM 720 C CA . GLN A 1 87 ? -1.305 6.427 2.841 1.00 98.25 87 GLN A CA 1
ATOM 721 C C . GLN A 1 87 ? -1.755 7.077 4.149 1.00 98.25 87 GLN A C 1
ATOM 723 O O . GLN A 1 87 ? -2.932 7.004 4.477 1.00 98.25 87 GLN A O 1
ATOM 728 N N . ILE A 1 88 ? -0.857 7.762 4.864 1.00 97.88 88 ILE A N 1
ATOM 729 C CA . ILE A 1 88 ? -1.202 8.466 6.110 1.00 97.88 88 ILE A CA 1
ATOM 730 C C . ILE A 1 88 ? -2.269 9.534 5.849 1.00 97.88 88 ILE A C 1
ATOM 732 O O . ILE A 1 88 ? -3.273 9.587 6.558 1.00 97.88 88 ILE A O 1
ATOM 736 N N . ILE A 1 89 ? -2.084 10.354 4.808 1.00 97.94 89 ILE A N 1
ATOM 737 C CA . ILE A 1 89 ? -3.068 11.374 4.418 1.00 97.94 89 ILE A CA 1
ATOM 738 C C . ILE A 1 89 ? -4.408 10.716 4.081 1.00 97.94 89 ILE A C 1
ATOM 740 O O . ILE A 1 89 ? -5.438 11.145 4.594 1.00 97.94 89 ILE A O 1
ATOM 744 N N . CYS A 1 90 ? -4.401 9.669 3.250 1.00 98.00 90 CYS A N 1
ATOM 745 C CA . CYS A 1 90 ? -5.619 8.960 2.873 1.00 98.00 90 CYS A CA 1
ATOM 746 C C . CYS A 1 90 ? -6.341 8.393 4.097 1.00 98.00 90 CYS A C 1
ATOM 748 O O . CYS A 1 90 ? -7.528 8.648 4.259 1.00 98.00 90 CYS A O 1
ATOM 750 N N . ARG A 1 91 ? -5.630 7.660 4.962 1.00 98.12 91 ARG A N 1
ATOM 751 C CA . ARG A 1 91 ? -6.215 6.992 6.127 1.00 98.12 91 ARG A CA 1
ATOM 752 C C . ARG A 1 91 ? -6.839 7.993 7.089 1.00 98.12 91 ARG A C 1
ATOM 754 O O . ARG A 1 91 ? -7.989 7.835 7.470 1.00 98.12 91 ARG A O 1
ATOM 761 N N . PHE A 1 92 ? -6.113 9.053 7.438 1.00 96.44 92 PHE A N 1
ATOM 762 C CA . PHE A 1 92 ? -6.615 10.038 8.394 1.00 96.44 92 PHE A CA 1
ATOM 763 C C . PHE A 1 92 ? -7.760 10.881 7.845 1.00 96.44 92 PHE A C 1
ATOM 765 O O . PHE A 1 92 ? -8.660 11.219 8.604 1.00 96.44 92 PHE A O 1
ATOM 772 N N . MET A 1 93 ? -7.760 11.222 6.553 1.00 97.75 93 MET A N 1
ATOM 773 C CA . MET A 1 93 ? -8.918 11.901 5.968 1.00 97.75 93 MET A CA 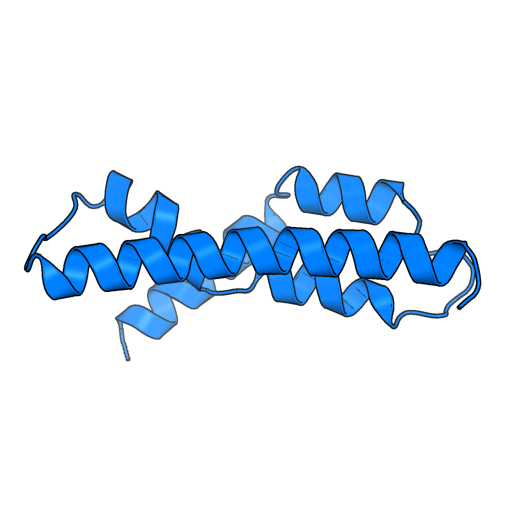1
ATOM 774 C C . MET A 1 93 ? -10.142 10.983 5.920 1.00 97.75 93 MET A C 1
ATOM 776 O O . MET A 1 93 ? -11.234 11.444 6.228 1.00 97.75 93 MET A O 1
ATOM 780 N N . ASP A 1 94 ? -9.959 9.713 5.555 1.00 96.81 94 ASP A N 1
ATOM 781 C CA . ASP A 1 94 ? -11.045 8.732 5.445 1.00 96.81 94 ASP A CA 1
ATOM 782 C C . ASP A 1 94 ? -11.623 8.348 6.820 1.00 96.81 94 ASP A C 1
ATOM 784 O O . ASP A 1 94 ? -12.826 8.180 6.937 1.00 96.81 94 ASP A O 1
ATOM 788 N N . ASP A 1 95 ? -10.807 8.297 7.881 1.00 95.69 95 ASP A N 1
ATOM 789 C CA . ASP A 1 95 ? -11.273 8.032 9.258 1.00 95.69 95 ASP A CA 1
ATOM 790 C C . ASP A 1 95 ? -12.077 9.180 9.887 1.00 95.69 95 ASP A C 1
ATOM 792 O O . ASP A 1 95 ? -12.824 8.963 10.842 1.00 95.69 95 ASP A O 1
ATOM 796 N N . ILE A 1 96 ? -11.874 10.416 9.422 1.00 95.38 96 ILE A N 1
ATOM 797 C CA . ILE A 1 96 ? -12.537 11.605 9.982 1.00 95.38 96 ILE A CA 1
ATOM 798 C C . ILE A 1 96 ? -13.939 11.814 9.393 1.00 95.38 96 ILE A C 1
ATOM 800 O O . ILE A 1 96 ? -14.793 12.387 10.076 1.00 95.38 96 ILE A O 1
ATOM 804 N N . VAL A 1 97 ? -14.142 11.443 8.126 1.00 89.00 97 VAL A N 1
ATOM 805 C CA . VAL A 1 97 ? -15.372 11.700 7.350 1.00 89.00 97 VAL A CA 1
ATOM 806 C C . VAL A 1 97 ? -16.457 10.683 7.685 1.00 89.00 97 VAL A C 1
ATOM 808 O O . VAL A 1 97 ? -17.615 11.133 7.854 1.00 89.00 97 VAL A O 1
#

Radius of gyration: 15.32 Å; chains: 1; bounding box: 30×22×44 Å

Foldseek 3Di:
DPPLLVVLVVLLVVLVVQLVVLVVVVVVCVVVVHDDDPVVCCVSQLSNLCLLSVVSNVLSPDPPDPPDDPVNSVVSVVPDPVSSVVSVVSSVVVVVD

InterPro domains:
  IPR005630 Terpene synthase, metal-binding domain [PF03936] (2-96)
  IPR008949 Isoprenoid synthase domain superfamily [G3DSA:1.10.600.10] (1-97)
  IPR008949 Isoprenoid synthase domain superfamily [SSF48576] (5-97)
  IPR050148 Terpene synthase-like [PTHR31225] (4-96)

Sequence (97 aa):
MEEEEKYRVHYAKEAMKILVRAYFEEVRWLEQGYTPSLEEYLEVALVSTGYFTLSTTSFVGIMEDNIITKDVFEWVFNHPKIVEASQIICRFMDDIV